Protein AF-A0A920QZF0-F1 (afdb_monomer_lite)

Foldseek 3Di:
DPDPVVVVVLVVLLQVQLLVVCVVVVFDQDADPVRHGDGPPQDPVNVVVSSCVSCVSSPHHPPPRPD

pLDDT: mean 96.75, std 2.62, range [81.31, 98.69]

Radius of gyration: 12.21 Å; chains: 1; bounding box: 29×23×32 Å

Secondary structure (DSSP, 8-state):
--SHHHHHHHHHHHHHHHHHHHHHTT----B-TTS-B--TT--HHHHHHHHHHHHHHTTPPBTTTB-

Structure (mmCIF, N/CA/C/O backbone):
data_AF-A0A920QZF0-F1
#
_entry.id   AF-A0A920QZF0-F1
#
loop_
_atom_site.group_PDB
_atom_site.id
_atom_site.type_symbol
_atom_site.label_atom_id
_atom_site.label_alt_id
_atom_site.label_comp_id
_atom_site.label_asym_id
_atom_site.label_entity_id
_atom_site.label_seq_id
_atom_site.pdbx_PDB_ins_code
_atom_site.Cartn_x
_atom_site.Cartn_y
_atom_site.Cartn_z
_atom_site.occupancy
_atom_site.B_iso_or_equiv
_atom_site.auth_seq_id
_atom_site.auth_comp_id
_atom_site.auth_asym_id
_atom_site.auth_atom_id
_atom_site.pdbx_PDB_model_num
ATOM 1 N N . MET A 1 1 ? -13.334 -1.768 10.305 1.00 88.56 1 MET A N 1
ATOM 2 C CA . MET A 1 1 ? -12.409 -1.274 11.352 1.00 88.56 1 MET A CA 1
ATOM 3 C C . MET A 1 1 ? -13.196 -0.451 12.349 1.00 88.56 1 MET A C 1
ATOM 5 O O . MET A 1 1 ? -13.970 0.400 11.931 1.00 88.56 1 MET A O 1
ATOM 9 N N . ASN A 1 2 ? -13.020 -0.715 13.639 1.00 92.25 2 ASN A N 1
ATOM 10 C CA . ASN A 1 2 ? -13.804 -0.122 14.724 1.00 92.25 2 ASN A CA 1
ATOM 11 C C . ASN A 1 2 ? -12.962 0.754 15.666 1.00 92.25 2 ASN A C 1
ATOM 13 O O . ASN A 1 2 ? -13.493 1.329 16.614 1.00 92.25 2 ASN A O 1
ATOM 17 N N . SER A 1 3 ? -11.654 0.877 15.420 1.00 97.50 3 SER A N 1
ATOM 18 C 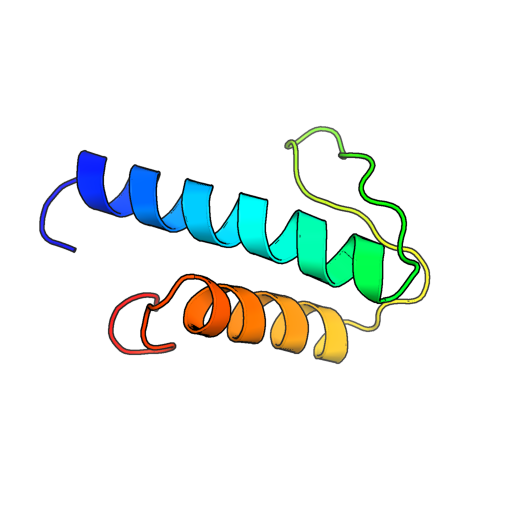CA . SER A 1 3 ? -10.772 1.770 16.171 1.00 97.50 3 SER A CA 1
ATOM 19 C C . SER A 1 3 ? -9.663 2.354 15.297 1.00 97.50 3 SER A C 1
ATOM 21 O O . SER A 1 3 ? -9.301 1.796 14.260 1.00 97.50 3 SER A O 1
ATOM 23 N N . PHE A 1 4 ? -9.080 3.467 15.747 1.00 97.81 4 PHE A N 1
ATOM 24 C CA . PHE A 1 4 ? -7.901 4.052 15.103 1.00 97.81 4 PHE A CA 1
ATOM 25 C C . PHE A 1 4 ? -6.719 3.072 15.065 1.00 97.81 4 PHE A C 1
ATOM 27 O O . PHE A 1 4 ? -6.010 3.006 14.067 1.00 97.81 4 PHE A O 1
ATOM 34 N N . SER A 1 5 ? -6.531 2.279 16.126 1.00 98.44 5 SER A N 1
ATOM 35 C CA . SER A 1 5 ? -5.450 1.291 16.189 1.00 98.44 5 SER A CA 1
ATOM 36 C C . SER A 1 5 ? -5.587 0.226 15.099 1.00 98.44 5 SER A C 1
ATOM 38 O O . SER A 1 5 ? -4.594 -0.126 14.472 1.00 98.44 5 SER A O 1
ATOM 40 N N . GLU A 1 6 ? -6.807 -0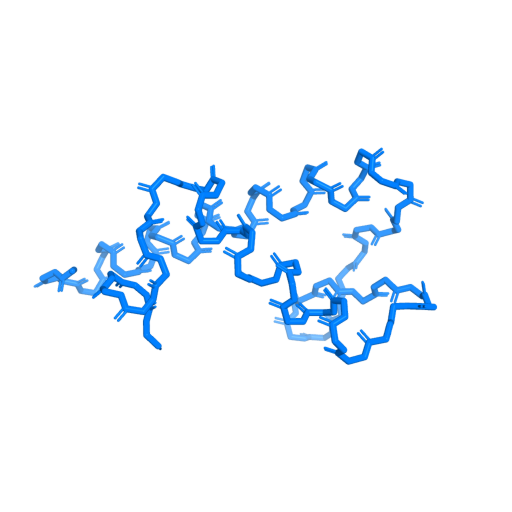.257 14.847 1.00 97.88 6 GLU A N 1
ATOM 41 C CA . GLU A 1 6 ? -7.079 -1.220 13.770 1.00 97.88 6 GLU A CA 1
ATOM 42 C C . GLU A 1 6 ? -6.851 -0.599 12.388 1.00 97.88 6 GLU A C 1
ATOM 44 O O . GLU A 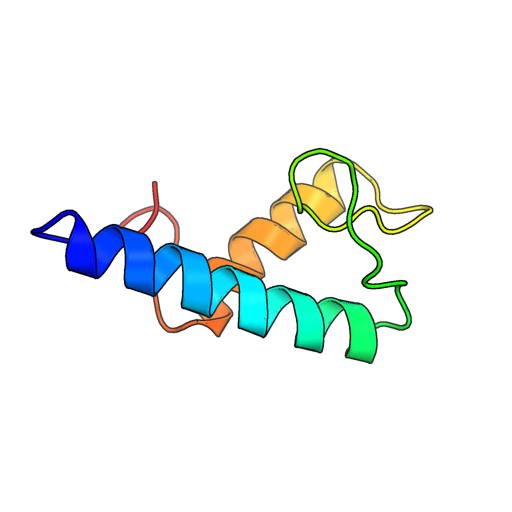1 6 ? -6.251 -1.230 11.522 1.00 97.88 6 GLU A O 1
ATOM 49 N N . ALA A 1 7 ? -7.280 0.650 12.182 1.00 98.00 7 ALA A N 1
ATOM 50 C CA . ALA A 1 7 ? -7.063 1.348 10.916 1.00 98.00 7 ALA A CA 1
ATOM 51 C C . ALA A 1 7 ? -5.572 1.586 10.631 1.00 98.00 7 ALA A C 1
ATOM 53 O O . ALA A 1 7 ? -5.109 1.389 9.507 1.00 98.00 7 ALA A O 1
ATOM 54 N N . LEU A 1 8 ? -4.804 1.953 11.660 1.00 98.38 8 LEU A N 1
ATOM 55 C CA . LEU A 1 8 ? -3.358 2.117 11.552 1.00 98.38 8 LEU A CA 1
ATOM 56 C C . LEU A 1 8 ? -2.662 0.786 11.236 1.00 98.38 8 LEU A C 1
ATOM 58 O O . LEU A 1 8 ? -1.776 0.751 10.383 1.00 98.38 8 LEU A O 1
ATOM 62 N N . GLN A 1 9 ? -3.076 -0.303 11.891 1.00 98.44 9 GLN A N 1
ATOM 63 C CA . GLN A 1 9 ? -2.559 -1.641 11.612 1.00 98.44 9 GLN A CA 1
ATOM 64 C C . GLN A 1 9 ? -2.837 -2.056 10.161 1.00 98.44 9 GLN A C 1
ATOM 66 O O . GLN A 1 9 ? -1.906 -2.465 9.469 1.00 98.44 9 GLN A O 1
ATOM 71 N N . CYS A 1 10 ? -4.069 -1.872 9.675 1.00 98.44 10 CYS A N 1
ATOM 72 C CA . CYS A 1 10 ? -4.427 -2.154 8.285 1.00 98.44 10 CYS A CA 1
ATOM 73 C C . CYS A 1 10 ? -3.530 -1.396 7.299 1.00 98.44 10 CYS A C 1
ATOM 75 O O . CYS A 1 10 ? -2.964 -1.996 6.386 1.00 98.44 10 CYS A O 1
ATOM 77 N N . GLY A 1 11 ? -3.348 -0.085 7.496 1.00 98.12 11 GLY A N 1
ATOM 78 C CA . GLY A 1 11 ? -2.479 0.722 6.636 1.00 98.12 11 GLY A CA 1
ATOM 79 C C . GLY A 1 11 ? -1.024 0.236 6.636 1.00 98.12 11 GLY A C 1
ATOM 80 O O . GLY A 1 11 ? -0.394 0.157 5.580 1.00 98.12 11 GLY A O 1
ATOM 81 N N . ALA A 1 12 ? -0.496 -0.151 7.802 1.00 98.56 12 ALA A N 1
ATOM 82 C CA . ALA A 1 12 ? 0.859 -0.685 7.923 1.00 98.56 12 ALA A CA 1
ATOM 83 C C . ALA A 1 12 ? 1.022 -2.044 7.217 1.00 98.56 12 ALA A C 1
ATOM 85 O O . ALA A 1 12 ? 2.028 -2.272 6.540 1.00 98.56 12 ALA A O 1
ATOM 86 N N . GLU A 1 13 ? 0.039 -2.935 7.336 1.00 98.62 13 GLU A N 1
ATOM 87 C CA . GLU A 1 13 ? 0.041 -4.244 6.675 1.00 98.62 13 GLU A CA 1
ATOM 88 C C . GLU A 1 13 ? -0.044 -4.110 5.151 1.00 98.62 13 GLU A C 1
ATOM 90 O O . GLU A 1 13 ? 0.760 -4.719 4.439 1.00 98.62 13 GLU A O 1
ATOM 95 N N . MET A 1 14 ? -0.930 -3.240 4.651 1.00 98.69 14 MET A N 1
ATOM 96 C CA . MET A 1 14 ? -1.017 -2.892 3.228 1.00 98.69 14 MET A CA 1
ATOM 97 C C . MET A 1 14 ? 0.313 -2.348 2.697 1.00 98.69 14 MET A C 1
ATOM 99 O O . MET A 1 14 ? 0.790 -2.787 1.651 1.00 98.69 14 MET A O 1
ATOM 103 N N . TYR A 1 15 ? 0.951 -1.431 3.431 1.00 98.56 15 TYR A N 1
ATOM 104 C CA . TYR A 1 15 ? 2.232 -0.842 3.041 1.00 98.56 15 TYR A CA 1
ATOM 105 C C . TYR A 1 15 ? 3.362 -1.885 2.966 1.00 98.56 15 TYR A C 1
ATOM 107 O O . TYR A 1 15 ? 4.126 -1.913 1.998 1.00 98.56 15 TYR A O 1
ATOM 115 N N . GLN A 1 16 ? 3.459 -2.784 3.952 1.00 98.50 16 GLN A N 1
ATOM 116 C CA . GLN A 1 16 ? 4.464 -3.855 3.957 1.00 98.50 16 GLN A CA 1
ATOM 117 C C . GLN A 1 16 ? 4.221 -4.891 2.857 1.00 98.50 16 GLN A C 1
ATOM 119 O O . GLN A 1 16 ? 5.176 -5.407 2.269 1.00 98.50 16 GLN A O 1
ATOM 124 N N . TRP A 1 17 ? 2.958 -5.197 2.557 1.00 98.56 17 TRP A N 1
ATOM 125 C CA . TRP A 1 17 ? 2.623 -6.066 1.436 1.00 98.56 17 TRP A CA 1
ATOM 126 C C . TRP A 1 17 ? 2.998 -5.416 0.100 1.00 98.56 17 TRP A C 1
ATOM 128 O O . TRP A 1 17 ? 3.681 -6.041 -0.713 1.00 98.56 17 TRP A O 1
ATOM 138 N N . LEU A 1 18 ? 2.641 -4.141 -0.090 1.00 98.50 18 LEU A N 1
ATOM 139 C CA . LEU A 1 18 ? 2.948 -3.386 -1.304 1.00 98.50 18 LEU A CA 1
ATOM 140 C C . LEU A 1 18 ? 4.458 -3.312 -1.562 1.00 98.50 18 LEU A C 1
ATOM 142 O O . LEU A 1 18 ? 4.884 -3.499 -2.698 1.00 98.50 18 LEU A O 1
ATOM 146 N N . ASN A 1 19 ? 5.274 -3.135 -0.516 1.00 98.25 19 ASN A N 1
ATOM 147 C CA . ASN A 1 19 ? 6.735 -3.191 -0.623 1.00 98.25 19 ASN A CA 1
ATOM 148 C C . ASN A 1 19 ? 7.201 -4.511 -1.260 1.00 98.25 19 ASN A C 1
ATOM 150 O O . ASN A 1 19 ? 7.909 -4.511 -2.267 1.00 98.25 19 ASN A O 1
ATOM 154 N N . LYS A 1 20 ? 6.749 -5.646 -0.709 1.00 98.31 20 LYS A N 1
ATOM 155 C CA . LYS A 1 20 ? 7.116 -6.980 -1.206 1.00 98.31 20 LYS A CA 1
ATOM 156 C C . LYS A 1 20 ? 6.659 -7.187 -2.644 1.00 98.31 20 LYS A C 1
ATOM 158 O O . LYS A 1 20 ? 7.417 -7.740 -3.437 1.00 98.31 20 LYS A O 1
ATOM 163 N N . LYS A 1 21 ? 5.445 -6.744 -2.977 1.00 98.31 21 LYS A N 1
ATOM 164 C CA . LYS A 1 21 ? 4.880 -6.879 -4.321 1.00 98.31 21 LYS A CA 1
ATOM 165 C C . LYS A 1 21 ? 5.653 -6.048 -5.348 1.00 98.31 21 LYS A C 1
ATOM 167 O O . LYS A 1 21 ? 6.087 -6.602 -6.350 1.00 98.31 21 LYS A O 1
ATOM 172 N N . LEU A 1 22 ? 5.907 -4.768 -5.067 1.00 98.19 22 LEU A N 1
ATOM 173 C CA . LEU A 1 22 ? 6.712 -3.903 -5.935 1.00 98.19 22 LEU A CA 1
ATOM 174 C C . LEU A 1 22 ? 8.125 -4.465 -6.131 1.00 98.19 22 LEU A C 1
ATOM 176 O O . LEU A 1 22 ? 8.612 -4.507 -7.256 1.00 98.19 22 LEU A O 1
ATOM 180 N N . HIS A 1 23 ? 8.759 -4.958 -5.063 1.00 97.25 23 HIS A N 1
ATOM 181 C CA . HIS A 1 23 ? 10.077 -5.581 -5.160 1.00 97.25 23 HIS A CA 1
ATOM 182 C C . HIS A 1 23 ? 10.059 -6.855 -6.020 1.00 97.25 23 HIS A C 1
ATOM 184 O O . HIS A 1 23 ? 10.938 -7.044 -6.859 1.00 97.25 23 HIS A O 1
ATOM 190 N N . ALA A 1 24 ? 9.047 -7.712 -5.846 1.00 97.81 24 ALA A N 1
ATOM 191 C CA . ALA A 1 24 ? 8.875 -8.928 -6.643 1.00 97.81 24 ALA A CA 1
ATOM 192 C C . ALA A 1 24 ? 8.646 -8.630 -8.134 1.00 97.81 24 ALA A C 1
ATOM 194 O O . ALA A 1 24 ? 9.120 -9.379 -8.985 1.00 97.81 24 ALA A O 1
ATOM 195 N N . ASP A 1 25 ? 7.983 -7.515 -8.443 1.00 97.25 25 ASP A N 1
ATOM 196 C CA . ASP A 1 25 ? 7.744 -7.048 -9.812 1.00 97.25 25 ASP A CA 1
ATOM 197 C C . ASP A 1 25 ? 8.935 -6.260 -10.398 1.00 97.25 25 ASP A C 1
ATOM 199 O O . ASP A 1 25 ? 8.875 -5.780 -11.529 1.00 97.25 25 ASP A O 1
ATOM 203 N N . GLY A 1 26 ? 10.042 -6.139 -9.656 1.00 97.12 26 GLY A N 1
ATOM 204 C CA . GLY A 1 26 ? 11.269 -5.479 -10.111 1.00 97.12 26 GLY A CA 1
ATOM 205 C C . GLY A 1 26 ? 11.252 -3.952 -10.000 1.00 97.12 26 GLY A C 1
ATOM 206 O O . GLY A 1 26 ? 12.117 -3.284 -10.571 1.00 97.12 26 GLY A O 1
ATOM 207 N N . HIS A 1 27 ? 10.298 -3.381 -9.266 1.00 97.38 27 HIS A N 1
ATOM 208 C CA . HIS A 1 27 ? 10.233 -1.949 -9.003 1.00 97.38 27 HIS A CA 1
ATOM 209 C C . HIS A 1 27 ? 11.097 -1.536 -7.802 1.00 97.38 27 HIS A C 1
ATOM 211 O O . HIS A 1 27 ? 11.273 -2.274 -6.831 1.00 97.38 27 HIS A O 1
ATOM 217 N N . ALA A 1 28 ? 11.612 -0.304 -7.846 1.00 94.75 28 ALA A N 1
ATOM 218 C CA . ALA A 1 28 ? 12.296 0.302 -6.710 1.00 94.75 28 ALA A CA 1
ATOM 219 C C . ALA A 1 28 ? 11.304 0.598 -5.572 1.00 94.75 28 ALA A C 1
ATOM 221 O O . ALA A 1 28 ? 10.232 1.155 -5.802 1.00 94.75 28 ALA A O 1
ATOM 222 N N . THR A 1 29 ? 11.694 0.271 -4.339 1.00 96.00 29 THR A N 1
ATOM 223 C CA . THR A 1 29 ? 10.904 0.502 -3.116 1.00 96.00 29 THR A CA 1
ATOM 224 C C . THR A 1 29 ? 11.489 1.615 -2.243 1.00 96.00 29 THR A C 1
ATOM 226 O O . THR A 1 29 ? 11.233 1.685 -1.042 1.00 96.00 29 THR A O 1
ATOM 229 N N . THR A 1 30 ? 12.286 2.506 -2.840 1.00 94.81 30 THR A N 1
ATOM 230 C CA . THR A 1 30 ? 12.706 3.754 -2.194 1.00 94.81 30 THR A CA 1
ATOM 231 C C . THR A 1 30 ? 11.497 4.647 -1.940 1.00 94.81 30 THR A C 1
ATOM 233 O O . THR A 1 30 ? 10.550 4.659 -2.731 1.00 94.81 30 THR A O 1
ATOM 236 N N . VAL A 1 31 ? 11.548 5.400 -0.846 1.00 96.69 31 VAL A N 1
ATOM 237 C CA . VAL A 1 31 ? 10.440 6.244 -0.394 1.00 96.69 31 VAL A CA 1
ATOM 238 C C . VAL A 1 31 ? 10.643 7.706 -0.789 1.00 96.69 31 VAL A C 1
ATOM 240 O O . VAL A 1 31 ? 11.781 8.175 -0.844 1.00 96.69 31 VAL A O 1
ATOM 243 N N . GLY A 1 32 ? 9.543 8.4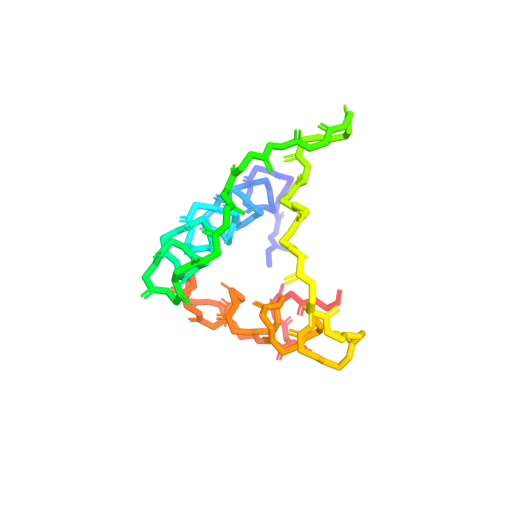01 -1.076 1.00 94.06 32 GLY A N 1
ATOM 244 C CA . GLY A 1 32 ? 9.504 9.857 -1.240 1.00 94.06 32 GLY A CA 1
ATOM 245 C C . GLY A 1 32 ? 9.406 10.602 0.095 1.00 94.06 32 GLY A C 1
ATOM 246 O O . GLY A 1 32 ? 9.499 9.995 1.164 1.00 94.06 32 GLY A O 1
ATOM 247 N N . ASP A 1 33 ? 9.170 11.912 0.027 1.00 96.44 33 ASP A N 1
ATOM 248 C CA . ASP A 1 33 ? 9.167 12.805 1.195 1.00 96.44 33 ASP A CA 1
ATOM 249 C C . ASP A 1 33 ? 8.052 12.469 2.200 1.00 96.44 33 ASP A C 1
ATOM 251 O O . ASP A 1 33 ? 8.251 12.567 3.411 1.00 96.44 33 ASP A O 1
ATOM 255 N N . GLU A 1 34 ? 6.899 11.993 1.721 1.00 97.00 34 GLU A N 1
ATOM 256 C CA . GLU A 1 34 ? 5.782 11.540 2.558 1.00 97.00 34 GLU A CA 1
ATOM 257 C C . GLU A 1 34 ? 5.873 10.055 2.955 1.00 97.00 34 GLU A C 1
ATOM 259 O O . GLU A 1 34 ? 4.958 9.519 3.582 1.00 97.00 34 GLU A O 1
ATOM 264 N N . GLY A 1 35 ? 6.954 9.359 2.589 1.00 96.69 35 GLY A N 1
ATOM 265 C CA . GLY A 1 35 ? 7.168 7.951 2.936 1.00 96.69 35 GLY A CA 1
ATOM 266 C C . GLY A 1 35 ? 6.489 6.934 2.009 1.00 96.69 35 GLY A C 1
ATOM 267 O O . GLY A 1 35 ? 6.582 5.737 2.261 1.00 96.69 35 GLY A O 1
ATOM 268 N N . GLY A 1 36 ? 5.821 7.373 0.937 1.00 97.38 36 GLY A N 1
ATOM 269 C CA . GLY A 1 36 ? 5.232 6.489 -0.079 1.00 97.38 36 GLY A CA 1
ATOM 270 C C . GLY A 1 36 ? 6.253 5.965 -1.097 1.00 97.38 36 GLY A C 1
ATOM 271 O O . GLY A 1 36 ? 7.290 6.588 -1.322 1.00 97.38 36 GLY A O 1
ATOM 272 N N . PHE A 1 37 ? 5.955 4.833 -1.746 1.00 97.56 37 PHE A N 1
ATOM 273 C CA . PHE A 1 37 ? 6.779 4.298 -2.839 1.00 97.56 37 PHE A CA 1
ATOM 274 C C . PHE A 1 37 ? 6.577 5.087 -4.138 1.00 97.56 37 PHE A C 1
ATOM 276 O O . PHE A 1 37 ? 5.450 5.442 -4.480 1.00 97.56 37 PHE A O 1
ATOM 283 N N . ALA A 1 38 ? 7.659 5.295 -4.894 1.00 95.06 38 ALA A N 1
ATOM 284 C CA . ALA A 1 38 ? 7.643 6.038 -6.159 1.00 95.06 38 ALA A CA 1
ATOM 285 C C . ALA A 1 38 ? 8.263 5.231 -7.326 1.00 95.06 38 ALA A C 1
ATOM 287 O O . ALA A 1 38 ? 9.331 5.587 -7.833 1.00 95.06 38 ALA A O 1
ATOM 288 N N . PRO A 1 39 ? 7.636 4.116 -7.754 1.00 94.50 39 PRO A N 1
ATOM 289 C CA . PRO A 1 39 ? 8.150 3.293 -8.847 1.00 94.50 39 PRO A CA 1
ATOM 290 C C . PRO A 1 39 ? 8.086 4.026 -10.199 1.00 94.50 39 PRO A C 1
ATOM 292 O O . PRO A 1 39 ? 7.085 4.652 -10.546 1.00 94.50 39 PRO A O 1
ATOM 295 N N . GLN A 1 40 ? 9.153 3.929 -10.997 1.00 93.75 40 GLN A N 1
ATOM 296 C CA . GLN A 1 40 ? 9.200 4.543 -12.328 1.00 93.75 40 GLN A CA 1
ATOM 297 C C . GLN A 1 40 ? 8.360 3.770 -13.353 1.00 93.75 40 GLN A C 1
ATOM 299 O O . GLN A 1 40 ? 8.297 2.543 -13.322 1.00 93.75 40 GLN A O 1
ATOM 304 N N . GLY A 1 41 ? 7.760 4.495 -14.304 1.00 93.50 41 GLY A N 1
ATOM 305 C CA . GLY A 1 41 ? 7.045 3.908 -15.445 1.00 93.50 41 GLY A CA 1
ATOM 306 C C . GLY A 1 41 ? 5.665 3.324 -15.122 1.00 93.50 41 GLY A C 1
ATOM 307 O O . GLY A 1 41 ? 5.006 2.810 -16.022 1.00 93.50 41 GLY A O 1
ATOM 308 N N . VAL A 1 42 ? 5.211 3.426 -13.871 1.00 95.44 42 VAL A N 1
ATOM 309 C CA . VAL A 1 42 ? 3.873 3.002 -13.453 1.00 95.44 42 VAL A CA 1
ATOM 310 C C . VAL A 1 42 ? 2.847 4.032 -13.919 1.00 95.44 42 VAL A C 1
ATOM 312 O O . VAL A 1 42 ? 2.939 5.219 -13.607 1.00 95.44 42 VAL A O 1
ATOM 315 N N . THR A 1 43 ? 1.858 3.583 -14.689 1.00 97.69 43 THR A N 1
ATOM 316 C CA . THR A 1 43 ? 0.730 4.429 -15.100 1.00 97.69 43 THR A CA 1
ATOM 317 C C . THR A 1 43 ? -0.241 4.655 -13.940 1.00 97.69 43 THR A C 1
ATOM 319 O O . THR A 1 43 ? -0.324 3.846 -13.019 1.00 97.69 43 THR A O 1
ATOM 322 N N . ASN A 1 44 ? -1.069 5.700 -14.018 1.00 97.44 44 ASN A N 1
ATOM 323 C CA . ASN A 1 44 ? -2.096 5.967 -13.001 1.00 97.44 44 ASN A CA 1
ATOM 324 C C . ASN A 1 44 ? -3.026 4.765 -12.757 1.00 97.44 44 ASN A C 1
ATOM 326 O O . ASN A 1 44 ? -3.420 4.506 -11.624 1.00 97.44 44 ASN A O 1
ATOM 330 N N . ARG A 1 45 ? -3.366 4.013 -13.815 1.00 97.94 45 ARG A N 1
ATOM 331 C CA . ARG A 1 45 ? -4.186 2.800 -13.701 1.00 97.94 45 ARG A CA 1
ATOM 332 C C . ARG A 1 45 ? -3.463 1.716 -12.901 1.00 97.94 45 ARG A C 1
ATOM 334 O O . ARG A 1 45 ? -4.043 1.200 -11.957 1.00 97.94 45 ARG A O 1
ATOM 341 N N . GLN A 1 46 ? -2.204 1.440 -13.231 1.00 97.69 46 GLN A N 1
ATOM 342 C CA . GLN A 1 46 ? -1.398 0.456 -12.505 1.00 97.69 46 GLN A CA 1
ATOM 343 C C . GLN A 1 46 ? -1.173 0.862 -11.047 1.00 97.69 46 GLN A C 1
ATOM 345 O O . GLN A 1 46 ? -1.192 0.012 -10.169 1.00 97.69 46 GLN A O 1
ATOM 350 N N . ALA A 1 47 ? -1.012 2.157 -10.760 1.00 96.94 47 ALA A N 1
ATOM 351 C CA . ALA A 1 47 ? -0.905 2.639 -9.385 1.00 96.94 47 ALA A CA 1
ATOM 352 C C . ALA A 1 47 ? -2.16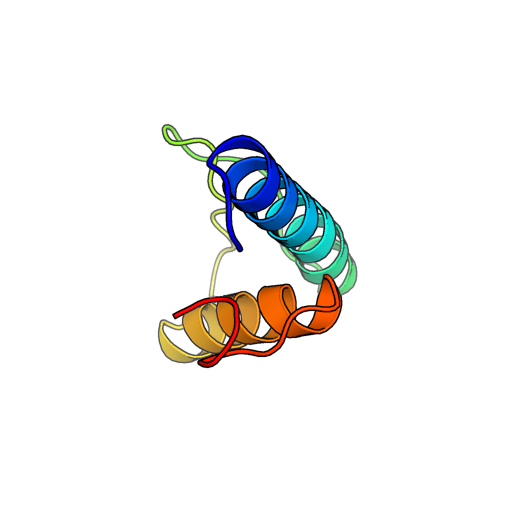8 2.308 -8.564 1.00 96.94 47 ALA A C 1
ATOM 354 O O . ALA A 1 47 ? -2.063 1.832 -7.435 1.00 96.94 47 ALA A O 1
ATOM 355 N N . LEU A 1 48 ? -3.358 2.504 -9.144 1.00 96.94 48 LEU A N 1
ATOM 356 C CA . LEU A 1 48 ? -4.628 2.132 -8.508 1.00 96.94 48 LEU A CA 1
ATOM 357 C C . LEU A 1 48 ? -4.812 0.611 -8.404 1.00 96.94 48 LEU A C 1
ATOM 359 O O . LEU A 1 48 ? -5.360 0.134 -7.411 1.00 96.94 48 LEU A O 1
ATOM 363 N N . GLU A 1 49 ? -4.341 -0.152 -9.392 1.00 97.75 49 GLU A N 1
ATOM 364 C CA . GLU A 1 49 ? -4.330 -1.620 -9.351 1.00 97.75 49 GLU A CA 1
ATOM 365 C C . GLU A 1 49 ? -3.444 -2.114 -8.203 1.00 97.75 49 GLU A C 1
ATOM 367 O O . GLU A 1 49 ? -3.931 -2.857 -7.358 1.00 97.75 49 GLU A O 1
ATOM 372 N N . TYR A 1 50 ? -2.218 -1.601 -8.064 1.00 98.12 50 TYR A N 1
ATOM 373 C CA . TYR A 1 50 ? -1.335 -1.914 -6.936 1.00 98.12 50 TYR A CA 1
ATOM 374 C C . TYR A 1 50 ? -1.938 -1.542 -5.579 1.00 98.12 50 TYR A C 1
ATOM 376 O O . TYR A 1 50 ? -1.829 -2.317 -4.630 1.00 98.12 50 TYR A O 1
ATOM 384 N N . ALA A 1 51 ? -2.583 -0.378 -5.468 1.00 96.94 51 ALA A N 1
ATOM 385 C CA . ALA A 1 51 ? -3.264 0.021 -4.237 1.00 96.94 51 ALA A CA 1
ATOM 386 C C . ALA A 1 51 ? -4.414 -0.940 -3.892 1.00 96.94 51 ALA A C 1
ATOM 388 O O . ALA A 1 51 ? -4.548 -1.356 -2.743 1.00 96.94 51 ALA A O 1
ATOM 389 N N . THR A 1 52 ? -5.202 -1.345 -4.891 1.00 97.50 52 THR A N 1
ATOM 390 C CA . THR A 1 52 ? -6.317 -2.287 -4.714 1.00 97.50 52 THR A CA 1
ATOM 391 C C . THR A 1 52 ? -5.817 -3.696 -4.380 1.00 97.50 52 THR A C 1
ATOM 393 O O . THR A 1 52 ? -6.353 -4.352 -3.486 1.00 97.50 52 THR A O 1
ATOM 396 N N . GLU A 1 53 ? -4.755 -4.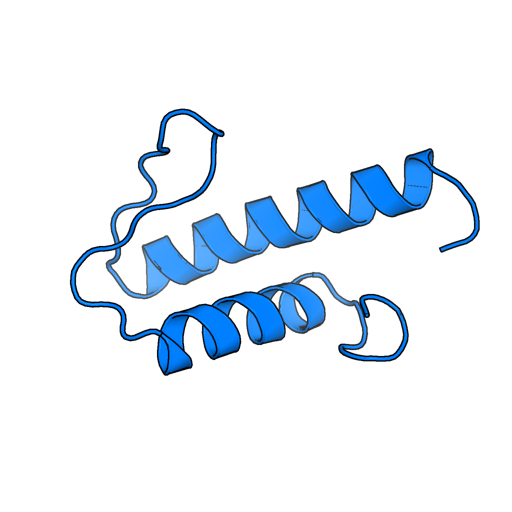153 -5.047 1.00 97.94 53 GLU A N 1
ATOM 397 C CA . GLU A 1 53 ? -4.076 -5.416 -4.755 1.00 97.94 53 GLU A CA 1
ATOM 398 C C . GLU A 1 53 ? -3.485 -5.426 -3.347 1.00 97.94 53 GLU A C 1
ATOM 400 O O . GLU A 1 53 ? -3.573 -6.446 -2.675 1.00 97.94 53 GLU A O 1
ATOM 405 N N . ALA A 1 54 ? -2.937 -4.307 -2.866 1.00 98.50 54 ALA A N 1
ATOM 406 C CA . ALA A 1 54 ? -2.390 -4.216 -1.515 1.00 98.50 54 ALA A CA 1
ATOM 407 C C . ALA A 1 54 ? -3.456 -4.396 -0.429 1.00 98.50 54 ALA A C 1
ATOM 409 O O . ALA A 1 54 ? -3.171 -5.020 0.592 1.00 98.50 54 ALA A O 1
ATOM 410 N N . ILE A 1 55 ? -4.683 -3.912 -0.660 1.00 98.38 55 ILE A N 1
ATOM 411 C CA . ILE A 1 55 ? -5.819 -4.151 0.244 1.00 98.38 55 ILE A CA 1
ATOM 412 C C . ILE A 1 55 ? -6.095 -5.659 0.342 1.00 98.38 55 ILE A C 1
ATOM 414 O O . ILE A 1 55 ? -6.051 -6.231 1.432 1.00 98.38 55 ILE A O 1
ATOM 418 N N . ALA A 1 56 ? -6.307 -6.316 -0.804 1.00 98.00 56 ALA A N 1
ATOM 419 C CA . ALA A 1 56 ? -6.595 -7.751 -0.863 1.00 98.00 56 ALA A CA 1
ATOM 420 C C . ALA A 1 56 ? -5.423 -8.610 -0.359 1.00 98.00 56 ALA A C 1
ATOM 422 O O . ALA A 1 56 ? -5.613 -9.590 0.360 1.00 98.00 56 ALA A O 1
ATOM 423 N N . GLY A 1 57 ? -4.199 -8.227 -0.708 1.00 97.94 57 GLY A N 1
ATOM 424 C CA . GLY A 1 57 ? -2.963 -8.905 -0.341 1.00 97.94 57 GLY A CA 1
ATOM 425 C C . GLY A 1 57 ? -2.647 -8.839 1.151 1.00 97.94 57 GLY A C 1
ATOM 426 O O . GLY A 1 57 ? -2.058 -9.776 1.692 1.00 97.94 57 GLY A O 1
ATOM 427 N N . ALA A 1 58 ? -3.087 -7.777 1.827 1.00 98.00 58 ALA A N 1
ATOM 428 C CA . ALA A 1 58 ? -3.037 -7.660 3.280 1.00 98.00 58 ALA A CA 1
ATOM 429 C C . ALA A 1 58 ? -4.192 -8.394 3.994 1.00 98.00 58 ALA A C 1
ATOM 431 O O . ALA A 1 58 ? -4.211 -8.442 5.219 1.00 98.00 58 ALA A O 1
ATOM 432 N N . GLY A 1 59 ? -5.115 -9.020 3.252 1.00 97.75 59 GLY A N 1
ATOM 433 C CA . GLY A 1 59 ? -6.209 -9.823 3.805 1.00 97.75 59 GLY A CA 1
ATOM 434 C C . GLY A 1 59 ? -7.518 -9.063 4.032 1.00 97.75 59 GLY A C 1
ATOM 435 O O . GLY A 1 59 ? -8.421 -9.618 4.653 1.00 97.75 59 GLY A O 1
ATOM 436 N N . TYR A 1 60 ? -7.637 -7.838 3.516 1.00 98.00 60 TYR A N 1
ATOM 437 C CA . TYR A 1 60 ? -8.830 -6.996 3.630 1.00 98.00 60 TYR A CA 1
ATOM 438 C C . TYR A 1 60 ? -9.633 -6.977 2.326 1.00 98.00 60 TYR A C 1
ATOM 440 O O . TYR A 1 60 ? -9.106 -7.224 1.241 1.00 98.00 60 TYR A O 1
ATOM 448 N N . LYS A 1 61 ? -10.918 -6.638 2.401 1.00 97.25 61 LYS A N 1
ATOM 449 C CA . LYS A 1 61 ? -11.795 -6.504 1.233 1.00 97.25 61 LYS A CA 1
ATOM 450 C C . LYS A 1 61 ? -11.821 -5.068 0.687 1.00 97.25 61 LYS A C 1
ATOM 452 O O . LYS A 1 61 ? -12.295 -4.164 1.389 1.00 97.25 61 LYS A O 1
ATOM 457 N N . PRO A 1 62 ? -11.390 -4.840 -0.569 1.00 96.75 62 PRO A N 1
ATOM 458 C CA . PRO A 1 62 ? -11.499 -3.532 -1.216 1.00 96.75 62 PRO A CA 1
ATOM 459 C C . PRO A 1 62 ? -12.953 -3.066 -1.329 1.00 96.75 62 PRO A C 1
ATOM 461 O O . PRO A 1 62 ? -13.825 -3.845 -1.710 1.00 96.75 62 PRO A O 1
ATOM 464 N N . GLY A 1 63 ? -13.216 -1.798 -1.013 1.00 94.38 63 GLY A N 1
ATOM 465 C CA . GLY A 1 63 ? -14.547 -1.189 -1.092 1.00 94.38 63 GLY A CA 1
ATOM 466 C C . GLY A 1 63 ? -15.512 -1.575 0.038 1.00 94.38 63 GLY A C 1
ATOM 467 O O . GLY A 1 63 ? -16.600 -1.007 0.112 1.00 94.38 63 GLY A O 1
ATOM 468 N N . GLU A 1 64 ? -15.131 -2.503 0.922 1.00 95.38 64 GLU A N 1
ATOM 469 C CA . GLU A 1 64 ? -15.893 -2.862 2.128 1.00 95.38 64 GLU A CA 1
ATOM 470 C C . GLU A 1 64 ? -15.135 -2.460 3.398 1.00 95.38 64 GLU A C 1
ATOM 472 O O . GLU A 1 64 ? -15.658 -1.734 4.242 1.00 95.38 64 GLU A O 1
ATOM 477 N N . GLU A 1 65 ? -13.899 -2.943 3.542 1.00 95.56 65 GLU A N 1
ATOM 478 C CA . GLU A 1 65 ? -13.088 -2.739 4.747 1.00 95.56 65 GLU A CA 1
ATOM 479 C C . GLU A 1 65 ? -12.128 -1.560 4.596 1.00 95.56 65 GLU A C 1
ATOM 481 O O . GLU A 1 65 ? -11.890 -0.840 5.564 1.00 95.56 65 GLU A O 1
ATOM 486 N N . VAL A 1 66 ? -11.633 -1.337 3.377 1.00 94.56 66 VAL A N 1
ATOM 487 C CA . VAL A 1 66 ? -10.856 -0.158 2.977 1.00 94.56 66 VAL A CA 1
ATOM 488 C C . VAL A 1 66 ? -11.589 0.492 1.808 1.00 94.56 66 VAL A C 1
ATOM 490 O O . VAL A 1 66 ? -11.745 -0.139 0.759 1.00 94.56 66 VAL A O 1
ATOM 493 N N . LEU A 1 67 ? -12.073 1.717 2.021 1.00 81.31 67 LEU A N 1
ATOM 494 C CA . LEU A 1 67 ? -12.961 2.472 1.128 1.00 81.31 67 LEU A CA 1
ATOM 495 C C . LEU A 1 67 ? -12.284 3.733 0.593 1.00 81.31 67 LEU A C 1
ATOM 497 O O . LEU A 1 67 ? -11.630 4.426 1.405 1.00 81.31 67 LEU A O 1
#

Sequence (67 aa):
MNSFSEALQCGAEMYQWLNKKLHADGHATTVGDEGGFAPQGVTNRQALEYATEAIAGAGYKPGEEVL